Protein AF-A0A6P0Q0T7-F1 (afdb_monomer_lite)

Sequence (95 aa):
MLTELQTKKWTRLFQIYDADGNGVVEQADFETIFQTLAQARKLEANSPKYNQLHAKFMEDWEHLQKDADTDNDGKVNLNDWLAHGYRRINDDSMY

Foldseek 3Di:
DDDPVLLVVLVVVQCVQPQVNPQKRAPVSLVVVLVVVCVVVVPDPPDPVSVVSSVVSVVVLVVCCVQQVPPPPRIHGSVSSVVSSVCVVPDPPPD

pLDDT: mean 89.48, std 8.1, range [44.59, 94.62]

Radius of gyration: 14.75 Å; chains: 1; bounding box: 34×24×35 Å

Structure (mmCIF, N/CA/C/O backbone):
data_AF-A0A6P0Q0T7-F1
#
_entry.id   AF-A0A6P0Q0T7-F1
#
loop_
_atom_site.group_PDB
_atom_site.id
_atom_site.type_symbol
_atom_site.label_atom_id
_atom_site.label_alt_id
_atom_site.label_comp_id
_atom_site.label_asym_id
_atom_site.label_entity_id
_atom_site.label_seq_id
_atom_site.pdbx_PDB_ins_code
_atom_site.Cartn_x
_atom_site.Cartn_y
_atom_site.Cartn_z
_atom_site.occupancy
_atom_site.B_iso_or_equiv
_atom_site.auth_seq_id
_atom_site.auth_comp_id
_atom_site.auth_asym_id
_atom_site.auth_atom_id
_atom_site.pdbx_PDB_model_num
ATOM 1 N N . MET A 1 1 ? 15.636 2.576 -14.504 1.00 76.50 1 MET A N 1
ATOM 2 C CA . MET A 1 1 ? 14.742 1.463 -14.103 1.00 76.50 1 MET A CA 1
ATOM 3 C C . MET A 1 1 ? 15.306 0.770 -12.870 1.00 76.50 1 MET A C 1
ATOM 5 O O . MET A 1 1 ? 16.502 0.888 -12.627 1.00 76.50 1 MET A O 1
ATOM 9 N N . LEU A 1 2 ? 14.467 0.074 -12.098 1.00 86.25 2 LEU A N 1
ATOM 10 C CA . LEU A 1 2 ? 14.897 -0.706 -10.932 1.00 86.25 2 LEU A CA 1
ATOM 11 C C . LEU A 1 2 ? 15.739 -1.926 -11.340 1.00 86.25 2 LEU A C 1
ATOM 13 O O . LEU A 1 2 ? 15.549 -2.498 -12.411 1.00 86.25 2 LEU A O 1
ATOM 17 N N . THR A 1 3 ? 16.644 -2.355 -10.461 1.00 93.00 3 THR A N 1
ATOM 18 C CA . THR A 1 3 ? 17.325 -3.656 -10.585 1.00 93.00 3 THR A CA 1
ATOM 19 C C . THR A 1 3 ? 16.335 -4.812 -10.418 1.00 93.00 3 THR A C 1
ATOM 21 O O . THR A 1 3 ? 15.234 -4.642 -9.886 1.00 93.00 3 THR A O 1
ATOM 24 N N . GLU A 1 4 ? 16.729 -6.025 -10.809 1.00 92.31 4 GLU A N 1
ATOM 25 C CA . GLU A 1 4 ? 15.881 -7.216 -10.671 1.00 92.31 4 GLU A CA 1
ATOM 26 C C . GLU A 1 4 ? 15.481 -7.482 -9.206 1.00 92.31 4 GLU A C 1
ATOM 28 O O . GLU A 1 4 ? 14.317 -7.754 -8.905 1.00 92.31 4 GLU A O 1
ATOM 33 N N . LEU A 1 5 ? 16.426 -7.337 -8.269 1.00 92.62 5 LEU A N 1
ATOM 34 C CA . LEU A 1 5 ? 16.156 -7.514 -6.841 1.00 92.62 5 LEU A CA 1
ATOM 35 C C . LEU A 1 5 ? 15.206 -6.437 -6.301 1.00 92.62 5 LEU A C 1
ATOM 37 O O . LEU A 1 5 ? 14.307 -6.754 -5.522 1.00 92.62 5 LEU A O 1
ATOM 41 N N . GLN A 1 6 ? 15.388 -5.176 -6.702 1.00 92.19 6 GLN A N 1
ATOM 42 C CA . GLN A 1 6 ? 14.478 -4.096 -6.316 1.00 92.19 6 GLN A CA 1
ATOM 43 C C . GLN A 1 6 ? 13.075 -4.346 -6.875 1.00 92.19 6 GLN A C 1
ATOM 45 O O . GLN A 1 6 ? 12.116 -4.294 -6.116 1.00 92.19 6 GLN A O 1
ATOM 50 N N . THR A 1 7 ? 12.959 -4.716 -8.150 1.00 93.06 7 THR A N 1
ATOM 51 C CA . THR A 1 7 ? 11.674 -5.040 -8.789 1.00 93.06 7 THR A CA 1
ATOM 52 C C . THR A 1 7 ? 10.948 -6.157 -8.041 1.00 93.06 7 THR A C 1
ATOM 54 O O . THR A 1 7 ? 9.774 -6.013 -7.708 1.00 93.06 7 THR A O 1
ATOM 57 N N . LYS A 1 8 ? 11.653 -7.240 -7.679 1.00 93.62 8 LYS A N 1
ATOM 58 C CA . LYS A 1 8 ? 11.091 -8.342 -6.877 1.00 93.62 8 LYS A CA 1
ATOM 59 C C . LYS A 1 8 ? 10.592 -7.876 -5.506 1.00 93.62 8 LYS A C 1
ATOM 61 O O . LYS A 1 8 ? 9.498 -8.254 -5.097 1.00 93.62 8 LYS A O 1
ATOM 66 N N . LYS A 1 9 ? 11.364 -7.043 -4.800 1.00 92.75 9 LYS A N 1
ATOM 67 C CA . LYS A 1 9 ? 10.971 -6.498 -3.488 1.00 92.75 9 LYS A CA 1
ATOM 68 C C . LYS A 1 9 ? 9.759 -5.572 -3.586 1.00 92.75 9 LYS A C 1
ATOM 70 O O . LYS A 1 9 ? 8.834 -5.720 -2.798 1.00 92.75 9 LYS A O 1
ATOM 75 N N . TRP A 1 10 ? 9.749 -4.664 -4.560 1.00 93.50 10 TRP A N 1
ATOM 76 C CA . TRP A 1 10 ? 8.640 -3.736 -4.780 1.00 93.50 10 TRP A CA 1
ATOM 77 C C . TRP A 1 10 ? 7.370 -4.465 -5.213 1.00 93.50 10 TRP A C 1
ATOM 79 O O . TRP A 1 10 ? 6.313 -4.179 -4.670 1.00 93.50 10 TRP A O 1
ATOM 89 N N . THR A 1 11 ? 7.476 -5.470 -6.083 1.00 93.62 11 THR A N 1
ATOM 90 C CA . THR A 1 11 ? 6.337 -6.329 -6.452 1.00 93.62 11 THR A CA 1
ATOM 91 C C . THR A 1 11 ? 5.796 -7.081 -5.238 1.00 93.62 11 THR A C 1
ATOM 93 O O . THR A 1 11 ? 4.589 -7.197 -5.059 1.00 93.62 11 THR A O 1
ATOM 96 N N . ARG A 1 12 ? 6.674 -7.576 -4.355 1.00 94.25 12 ARG A N 1
ATOM 97 C CA . ARG A 1 12 ? 6.226 -8.225 -3.120 1.00 94.25 12 ARG A CA 1
ATOM 98 C C . ARG A 1 12 ? 5.529 -7.247 -2.178 1.00 94.25 12 ARG A C 1
ATOM 100 O O . ARG A 1 12 ? 4.578 -7.642 -1.520 1.00 94.25 12 ARG A O 1
ATOM 107 N N . LEU A 1 13 ? 6.006 -6.006 -2.104 1.00 92.88 13 LEU A N 1
ATOM 108 C CA . LEU A 1 13 ? 5.370 -4.961 -1.309 1.00 92.88 13 LEU A CA 1
ATOM 109 C C . LEU A 1 13 ? 3.995 -4.597 -1.880 1.00 92.88 13 LEU A C 1
ATOM 111 O O . LEU A 1 13 ? 3.041 -4.538 -1.120 1.00 92.88 13 LEU A O 1
ATOM 115 N N . PHE A 1 14 ? 3.881 -4.464 -3.202 1.00 93.81 14 PHE A N 1
ATOM 116 C CA . PHE A 1 14 ? 2.610 -4.253 -3.899 1.00 93.81 14 PHE A CA 1
ATOM 117 C C . PHE A 1 14 ? 1.568 -5.304 -3.502 1.00 93.81 14 PHE A C 1
ATOM 119 O O . PHE A 1 14 ? 0.498 -4.956 -3.034 1.00 93.81 14 PHE A O 1
ATOM 126 N N . GLN A 1 15 ? 1.934 -6.587 -3.556 1.00 93.06 15 GLN A N 1
ATOM 127 C CA . GLN A 1 15 ? 1.064 -7.704 -3.158 1.00 93.06 15 GLN A CA 1
ATOM 128 C C . GLN A 1 15 ? 0.646 -7.703 -1.678 1.00 93.06 15 GLN A C 1
ATOM 130 O O . GLN A 1 15 ? -0.219 -8.479 -1.294 1.00 93.06 15 GLN A O 1
ATOM 135 N N . ILE A 1 16 ? 1.331 -6.947 -0.817 1.00 91.56 16 ILE A N 1
ATOM 136 C CA . ILE A 1 16 ? 0.939 -6.789 0.591 1.00 91.56 16 ILE A CA 1
ATOM 137 C C . ILE A 1 16 ? -0.091 -5.663 0.731 1.00 91.56 16 ILE A C 1
ATOM 139 O O . ILE A 1 16 ? -0.927 -5.727 1.628 1.00 91.56 16 ILE A O 1
ATOM 143 N N . TYR A 1 17 ? -0.003 -4.641 -0.123 1.00 90.94 17 TYR A N 1
ATOM 144 C CA . TYR A 1 17 ? -0.947 -3.529 -0.158 1.00 90.94 17 TYR A CA 1
ATOM 145 C C . TYR A 1 17 ? -2.227 -3.863 -0.928 1.00 90.94 17 TYR A C 1
ATOM 147 O O . TYR A 1 17 ? -3.273 -3.401 -0.508 1.00 90.94 17 TYR A O 1
ATOM 155 N N . ASP A 1 18 ? -2.144 -4.658 -1.995 1.00 93.62 18 ASP A N 1
ATOM 156 C CA . ASP A 1 18 ? -3.279 -5.216 -2.745 1.00 93.62 18 ASP A CA 1
ATOM 157 C C . ASP A 1 18 ? -3.950 -6.307 -1.892 1.00 93.62 18 ASP A C 1
ATOM 159 O O . ASP A 1 18 ? -3.526 -7.468 -1.874 1.00 93.62 18 ASP A O 1
ATOM 163 N N . ALA A 1 19 ? -4.912 -5.896 -1.066 1.00 91.50 19 ALA A N 1
ATOM 164 C CA . ALA A 1 19 ? -5.502 -6.726 -0.025 1.00 91.50 19 ALA A CA 1
ATOM 165 C C . ALA A 1 19 ? -6.566 -7.672 -0.590 1.00 91.50 19 ALA A C 1
ATOM 167 O O . ALA A 1 19 ? -6.734 -8.779 -0.065 1.00 91.50 19 ALA A O 1
ATOM 168 N N . ASP A 1 20 ? -7.278 -7.250 -1.638 1.00 91.56 20 ASP A N 1
ATOM 169 C CA . ASP A 1 20 ? -8.255 -8.083 -2.340 1.00 91.56 20 ASP A CA 1
ATOM 170 C C . ASP A 1 20 ? -7.632 -8.944 -3.463 1.00 91.56 20 ASP A C 1
ATOM 172 O O . ASP A 1 20 ? -8.230 -9.943 -3.878 1.00 91.56 20 ASP A O 1
ATOM 176 N N . GLY A 1 21 ? -6.401 -8.635 -3.884 1.00 91.69 21 GLY A N 1
ATOM 177 C CA . GLY A 1 21 ? -5.649 -9.379 -4.890 1.00 91.69 21 GLY A CA 1
ATOM 178 C C . GLY A 1 21 ? -6.105 -9.097 -6.322 1.00 91.69 21 GLY A C 1
ATOM 179 O O . GLY A 1 21 ? -5.912 -9.953 -7.196 1.00 91.69 21 GLY A O 1
ATOM 180 N N . ASN A 1 22 ? -6.755 -7.959 -6.573 1.00 92.62 22 ASN A N 1
ATOM 181 C CA . ASN A 1 22 ? -7.306 -7.606 -7.881 1.00 92.62 22 ASN A CA 1
ATOM 182 C C . ASN A 1 22 ? -6.245 -7.069 -8.866 1.00 92.62 22 ASN A C 1
ATOM 184 O O . ASN A 1 22 ? -6.546 -6.867 -10.048 1.00 92.62 22 ASN A O 1
ATOM 188 N N . GLY A 1 23 ? -4.995 -6.900 -8.418 1.00 93.06 23 GLY A N 1
ATOM 189 C CA . GLY A 1 23 ? -3.879 -6.439 -9.238 1.00 93.06 23 GLY A CA 1
ATOM 190 C C . GLY A 1 23 ? -3.751 -4.918 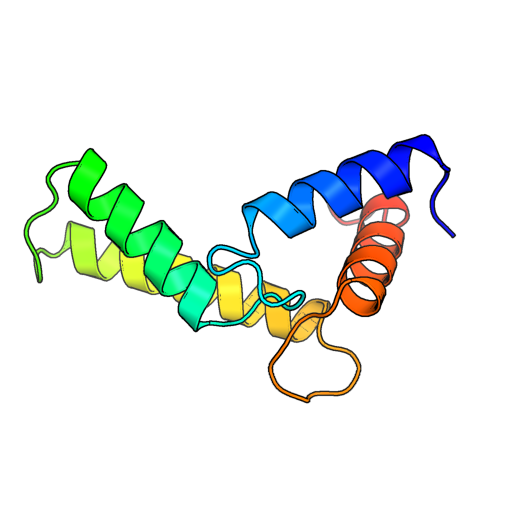-9.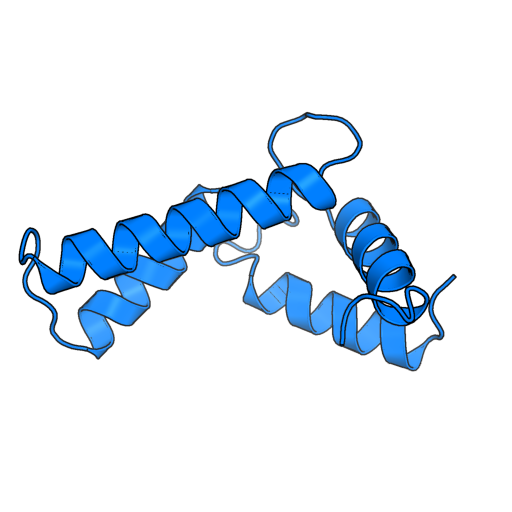339 1.00 93.06 23 GLY A C 1
ATOM 191 O O . GLY A 1 23 ? -2.926 -4.438 -10.126 1.00 93.06 23 GLY A O 1
ATOM 192 N N . VAL A 1 24 ? -4.515 -4.169 -8.547 1.00 94.56 24 VAL A N 1
ATOM 193 C CA . VAL A 1 24 ? -4.356 -2.734 -8.300 1.00 94.56 24 VAL A CA 1
ATOM 194 C C . VAL A 1 24 ? -4.404 -2.472 -6.797 1.00 94.56 24 VAL A C 1
ATOM 196 O O . VAL A 1 24 ? -4.994 -3.232 -6.050 1.00 94.56 24 VAL A O 1
ATOM 199 N N . VAL A 1 25 ? -3.770 -1.396 -6.342 1.00 94.62 25 VAL A N 1
ATOM 200 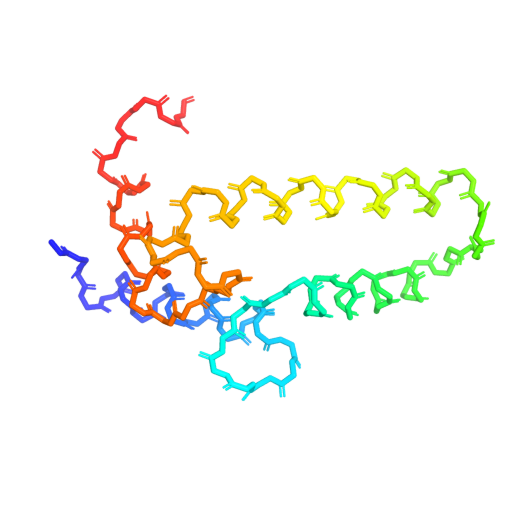C CA . VAL A 1 25 ? -3.971 -0.891 -4.982 1.00 94.62 25 VAL A CA 1
ATOM 201 C C . VAL A 1 25 ? -4.957 0.261 -5.064 1.00 94.62 25 VAL A C 1
ATOM 203 O O . VAL A 1 25 ? -4.747 1.205 -5.831 1.00 94.62 25 VAL A O 1
ATOM 206 N N . GLU A 1 26 ? -6.020 0.190 -4.277 1.00 94.25 26 GLU A N 1
ATOM 207 C CA . GLU A 1 26 ? -7.057 1.210 -4.197 1.00 94.25 26 GLU A CA 1
ATOM 208 C C . GLU A 1 26 ? -7.427 1.551 -2.748 1.00 94.25 26 GLU A C 1
ATOM 210 O O . GLU A 1 26 ? -6.986 0.927 -1.779 1.00 94.25 26 GLU A O 1
ATOM 215 N N . GLN A 1 27 ? -8.271 2.570 -2.577 1.00 93.62 27 GLN A N 1
ATOM 216 C CA . GLN A 1 27 ? -8.705 3.013 -1.251 1.00 93.62 27 GLN A CA 1
ATOM 217 C C . GLN A 1 27 ? -9.352 1.876 -0.436 1.00 93.62 27 GLN A C 1
ATOM 219 O O . GLN A 1 27 ? -9.197 1.815 0.786 1.00 93.62 27 GLN A O 1
ATOM 224 N N . ALA A 1 28 ? -10.066 0.965 -1.105 1.00 92.81 28 ALA A N 1
ATOM 225 C CA . ALA A 1 28 ? -10.728 -0.168 -0.464 1.00 92.81 28 ALA A CA 1
ATOM 226 C C . ALA A 1 28 ? -9.733 -1.155 0.174 1.00 92.81 28 ALA A C 1
ATOM 228 O O . ALA A 1 28 ? -10.038 -1.742 1.218 1.00 92.81 28 ALA A O 1
ATOM 229 N N . ASP A 1 29 ? -8.528 -1.293 -0.384 1.00 93.88 29 ASP A N 1
ATOM 230 C CA . ASP A 1 29 ? -7.478 -2.115 0.214 1.00 93.88 29 ASP A CA 1
ATOM 231 C C . ASP A 1 29 ? -6.973 -1.511 1.519 1.00 93.88 29 ASP A C 1
ATOM 233 O O . ASP A 1 29 ? -6.860 -2.199 2.536 1.00 93.88 29 ASP A O 1
ATOM 237 N N . PHE A 1 30 ? -6.735 -0.198 1.525 1.00 93.19 30 PHE A N 1
ATOM 238 C CA . PHE A 1 30 ? -6.325 0.529 2.725 1.00 93.19 30 PHE A CA 1
ATOM 239 C C . PHE A 1 30 ? -7.386 0.450 3.820 1.00 93.19 30 PHE A C 1
ATOM 241 O O . PHE A 1 30 ? -7.045 0.250 4.989 1.00 93.19 30 PHE A O 1
ATOM 248 N N . GLU A 1 31 ? -8.663 0.537 3.448 1.00 93.38 31 GLU A N 1
ATOM 249 C CA . GLU A 1 31 ? -9.771 0.313 4.373 1.00 93.38 31 GLU A CA 1
ATOM 250 C C . GLU A 1 31 ? -9.728 -1.116 4.934 1.00 93.38 31 GLU A C 1
ATOM 252 O O . GLU A 1 31 ? -9.779 -1.304 6.148 1.00 93.38 31 GLU A O 1
ATOM 257 N N . THR A 1 32 ? -9.535 -2.129 4.089 1.00 93.25 32 THR A N 1
ATOM 258 C CA . THR A 1 32 ? -9.452 -3.540 4.507 1.00 93.25 32 THR A CA 1
ATOM 259 C C . THR A 1 32 ? -8.286 -3.795 5.470 1.00 93.25 32 THR A C 1
ATOM 261 O O . THR A 1 32 ? -8.449 -4.454 6.508 1.00 93.25 32 THR A O 1
ATOM 264 N N . ILE A 1 33 ? -7.110 -3.234 5.179 1.00 91.75 33 ILE A N 1
ATOM 265 C CA . ILE A 1 33 ? -5.924 -3.308 6.042 1.00 91.75 33 ILE A CA 1
ATOM 266 C C . ILE A 1 33 ? -6.199 -2.613 7.378 1.00 91.75 33 ILE A C 1
ATOM 268 O O . ILE A 1 33 ? -5.898 -3.168 8.442 1.00 91.75 33 ILE A O 1
ATOM 272 N N . PHE A 1 34 ? -6.802 -1.423 7.347 1.00 93.06 34 PHE A N 1
ATOM 273 C CA . PHE A 1 34 ? -7.165 -0.687 8.549 1.00 93.06 34 PHE A CA 1
ATOM 274 C C . PHE A 1 34 ? -8.174 -1.459 9.409 1.00 93.06 34 PHE A C 1
ATOM 276 O O . PHE A 1 34 ? -7.953 -1.594 10.613 1.00 93.06 34 PHE A O 1
ATOM 283 N N . GLN A 1 35 ? -9.232 -2.022 8.818 1.00 91.56 35 GLN A N 1
ATOM 284 C CA . GLN A 1 35 ? -10.227 -2.826 9.535 1.00 91.56 35 GLN A CA 1
ATOM 285 C C . GLN A 1 35 ? -9.578 -4.039 10.210 1.00 91.56 35 GLN A C 1
ATOM 287 O O . GLN A 1 35 ? -9.798 -4.296 11.398 1.00 91.56 35 GLN A O 1
ATOM 292 N N . THR A 1 36 ? -8.693 -4.732 9.490 1.00 91.12 36 THR A N 1
ATOM 293 C CA . THR A 1 36 ? -7.925 -5.864 10.026 1.00 91.12 36 THR A CA 1
ATOM 294 C C . THR A 1 36 ? -7.047 -5.432 11.205 1.00 91.12 36 THR A C 1
ATOM 296 O O . THR A 1 36 ? -7.016 -6.090 12.250 1.00 91.12 36 THR A O 1
ATOM 299 N N . LEU A 1 37 ? -6.366 -4.288 11.087 1.00 90.94 37 LEU A N 1
ATOM 300 C CA . LEU A 1 37 ? -5.534 -3.725 12.149 1.00 90.94 37 LEU A CA 1
ATOM 301 C C . LEU A 1 37 ? -6.362 -3.291 13.366 1.00 90.94 37 LEU A C 1
ATOM 303 O O . LEU A 1 37 ? -5.965 -3.547 14.507 1.00 90.94 37 LEU A O 1
ATOM 307 N N . ALA A 1 38 ? -7.501 -2.637 13.142 1.00 92.62 38 ALA A N 1
ATOM 308 C CA . ALA A 1 38 ? -8.407 -2.187 14.188 1.00 92.62 38 ALA A CA 1
ATOM 309 C C . ALA A 1 38 ? -8.963 -3.378 14.977 1.00 92.62 38 ALA A C 1
ATOM 311 O O . ALA A 1 38 ? -8.931 -3.361 16.212 1.00 92.62 38 ALA A O 1
ATOM 312 N N . GLN A 1 39 ? -9.364 -4.445 14.280 1.00 91.25 39 GLN A N 1
ATOM 313 C CA . GLN A 1 39 ? -9.817 -5.691 14.893 1.00 91.25 39 GLN A CA 1
ATOM 314 C C . GLN A 1 39 ? -8.698 -6.367 15.696 1.00 91.25 39 GLN A C 1
ATOM 316 O O . GLN A 1 39 ? -8.906 -6.733 16.855 1.00 91.25 39 GLN A O 1
ATOM 321 N N . ALA A 1 40 ? -7.490 -6.475 15.132 1.00 91.31 40 ALA A N 1
ATOM 322 C CA . ALA A 1 40 ? -6.335 -7.058 15.817 1.00 91.31 40 ALA A CA 1
ATOM 323 C C . ALA A 1 40 ? -5.958 -6.284 17.094 1.00 91.31 40 ALA A C 1
ATOM 325 O O . ALA A 1 40 ? -5.583 -6.877 18.107 1.00 91.31 40 ALA A O 1
ATOM 326 N N . ARG A 1 41 ? -6.102 -4.954 17.067 1.00 89.50 41 ARG A N 1
ATOM 327 C CA . ARG A 1 41 ? -5.863 -4.068 18.216 1.00 89.50 41 ARG A CA 1
ATOM 328 C C . ARG A 1 41 ? -7.053 -3.952 19.169 1.00 89.50 41 ARG A C 1
ATOM 330 O O . ARG A 1 41 ? -6.918 -3.279 20.189 1.00 89.50 41 ARG A O 1
ATOM 337 N N . LYS A 1 42 ? -8.185 -4.599 18.866 1.00 91.75 42 LYS A N 1
ATOM 338 C CA . LYS A 1 42 ? -9.443 -4.501 19.625 1.00 91.75 42 LYS A CA 1
ATOM 339 C C . LYS A 1 42 ? -9.876 -3.045 19.837 1.00 91.75 42 LYS A C 1
ATOM 341 O O . LYS A 1 42 ? -10.305 -2.672 20.927 1.00 91.75 42 LYS A O 1
ATOM 346 N N . LEU A 1 43 ? -9.698 -2.207 18.814 1.00 89.56 43 LEU A N 1
ATOM 347 C CA . LEU A 1 43 ? -10.157 -0.823 18.852 1.00 89.56 43 LEU A CA 1
ATOM 348 C C . LEU A 1 43 ? -11.681 -0.798 18.768 1.00 89.56 43 LEU A C 1
ATOM 350 O O . LEU A 1 43 ? -12.271 -1.441 17.904 1.00 89.56 43 LEU A O 1
ATOM 354 N N . GLU A 1 44 ? -12.316 -0.031 19.649 1.00 88.88 44 GLU A N 1
ATOM 355 C CA . GLU A 1 44 ? -13.750 0.209 19.544 1.00 88.88 44 GLU A CA 1
ATOM 356 C C . GLU A 1 44 ? -14.043 1.111 18.345 1.00 88.88 44 GLU A C 1
ATOM 358 O O . GLU A 1 44 ? -13.410 2.164 18.170 1.00 88.88 44 GLU A O 1
ATOM 363 N N . ALA A 1 45 ? -15.022 0.697 17.541 1.00 83.62 45 ALA A N 1
ATOM 364 C CA . ALA A 1 45 ? -15.536 1.491 16.437 1.00 83.62 45 ALA A CA 1
ATOM 365 C C . ALA A 1 45 ? -15.996 2.864 16.946 1.00 83.62 45 ALA A C 1
ATOM 367 O O . ALA A 1 45 ? -16.600 2.971 18.013 1.00 83.62 45 ALA A O 1
ATOM 368 N N . ASN A 1 46 ? -15.703 3.917 16.181 1.00 82.56 46 ASN A N 1
ATOM 369 C CA . ASN A 1 46 ? -16.000 5.315 16.524 1.00 82.56 46 ASN A CA 1
ATOM 370 C C . ASN A 1 46 ? -15.298 5.857 17.780 1.00 82.56 46 ASN A C 1
ATOM 372 O O . ASN A 1 46 ? -15.563 6.990 18.188 1.00 82.56 46 ASN A O 1
ATOM 376 N N . SER A 1 47 ? -14.383 5.103 18.397 1.00 90.75 47 SER A N 1
ATOM 377 C CA . SER A 1 47 ? -13.526 5.675 19.432 1.00 90.75 47 SER A CA 1
ATOM 378 C C . SER A 1 47 ? -12.619 6.758 18.827 1.00 90.75 47 SER A C 1
ATOM 380 O O . SER A 1 47 ? -12.226 6.660 17.659 1.00 90.75 47 SER A O 1
ATOM 382 N N . PRO A 1 48 ? -12.195 7.771 19.605 1.00 91.94 48 PRO A N 1
ATOM 383 C CA . PRO A 1 48 ? -11.278 8.794 19.105 1.00 91.94 48 PRO A CA 1
ATOM 384 C C . PRO A 1 48 ? -9.996 8.205 18.498 1.00 91.94 48 PRO A C 1
ATOM 386 O O . PRO A 1 48 ? -9.518 8.690 17.479 1.00 91.94 48 PRO A O 1
ATOM 389 N N . LYS A 1 49 ? -9.474 7.115 19.079 1.00 89.50 49 LYS A N 1
ATOM 390 C CA . LYS A 1 49 ? -8.284 6.411 18.576 1.00 89.50 49 LYS A CA 1
ATOM 391 C C . LYS A 1 49 ? -8.534 5.700 17.248 1.00 89.50 49 LYS A C 1
ATOM 393 O O . LYS A 1 49 ? -7.648 5.701 16.402 1.00 89.50 49 LYS A O 1
ATOM 398 N N . TYR A 1 50 ? -9.711 5.098 17.075 1.00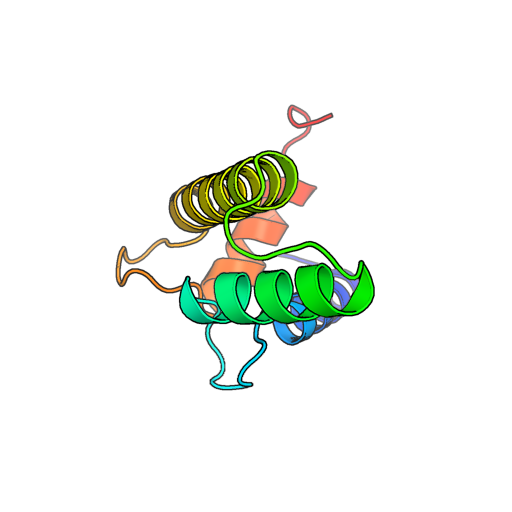 92.75 50 TYR A N 1
ATOM 399 C CA . TYR A 1 50 ? -10.115 4.487 15.810 1.00 92.75 50 TYR A CA 1
ATOM 400 C C . TYR A 1 50 ? -10.188 5.548 14.711 1.00 92.75 50 TYR A C 1
ATOM 402 O O . TYR A 1 50 ? -9.522 5.402 13.694 1.00 92.75 50 TYR A O 1
ATOM 410 N N . ASN A 1 51 ? -10.900 6.654 14.956 1.00 92.19 51 ASN A N 1
ATOM 411 C CA . ASN A 1 51 ? -11.073 7.723 13.967 1.00 92.19 51 ASN A CA 1
ATOM 412 C C . ASN A 1 51 ? -9.742 8.402 13.614 1.00 92.19 51 ASN A C 1
ATOM 414 O O . ASN A 1 51 ? -9.489 8.690 12.451 1.00 92.19 51 ASN A O 1
ATOM 418 N N . GLN A 1 52 ? -8.868 8.631 14.601 1.00 92.75 52 GLN A N 1
ATOM 419 C CA . GLN A 1 52 ? -7.535 9.195 14.360 1.00 92.75 52 GLN A CA 1
ATOM 420 C C . GLN A 1 52 ? -6.654 8.264 13.523 1.00 92.75 52 GLN A C 1
ATOM 422 O O . GLN A 1 52 ? -5.952 8.724 12.626 1.00 92.75 52 GLN A O 1
ATOM 427 N N . LEU A 1 53 ? -6.673 6.961 13.817 1.00 91.12 53 LEU A N 1
ATOM 428 C CA . LEU A 1 53 ? -5.896 5.988 13.059 1.00 91.12 53 LEU A CA 1
ATOM 429 C C . LEU A 1 53 ? -6.447 5.824 11.639 1.00 91.12 53 LEU A C 1
ATOM 431 O O . LEU A 1 53 ? -5.659 5.755 10.704 1.00 91.12 53 LEU A O 1
ATOM 435 N N . HIS A 1 54 ? -7.774 5.810 11.488 1.00 93.56 54 HIS A N 1
ATOM 436 C CA . HIS A 1 54 ? -8.450 5.761 10.192 1.00 93.56 54 HIS A CA 1
ATOM 437 C C . HIS A 1 54 ? -8.077 6.963 9.329 1.00 93.56 54 HIS A C 1
ATOM 439 O O . HIS A 1 54 ? -7.566 6.785 8.229 1.00 93.56 54 HIS A O 1
ATOM 445 N N . ALA A 1 55 ? -8.222 8.175 9.871 1.00 93.88 55 ALA A N 1
ATOM 446 C CA . ALA A 1 55 ? -7.869 9.406 9.173 1.00 93.88 55 ALA A CA 1
ATOM 447 C C . ALA A 1 55 ? -6.406 9.404 8.710 1.00 93.88 55 ALA A C 1
ATOM 449 O O . ALA A 1 55 ? -6.128 9.771 7.575 1.00 93.88 55 ALA A O 1
ATOM 450 N N . LYS A 1 56 ? -5.482 8.919 9.550 1.00 92.44 56 LYS A N 1
ATOM 451 C CA . LYS A 1 56 ? -4.068 8.792 9.180 1.00 92.44 56 LYS A CA 1
ATOM 452 C C . LYS A 1 56 ? -3.849 7.797 8.035 1.00 92.44 56 LYS A C 1
ATOM 454 O O . LYS A 1 56 ? -3.080 8.081 7.130 1.00 92.44 56 LYS A O 1
ATOM 459 N N . PHE A 1 57 ? -4.524 6.648 8.067 1.00 91.69 57 PHE A N 1
ATOM 460 C CA . PHE A 1 57 ? -4.448 5.657 6.989 1.00 91.69 57 PHE A CA 1
ATOM 461 C C . PHE A 1 57 ? -4.988 6.205 5.663 1.00 91.69 57 PHE A C 1
ATOM 463 O O . PHE A 1 57 ? -4.407 5.935 4.616 1.00 91.69 57 PHE A O 1
ATOM 470 N N . MET A 1 58 ? -6.074 6.980 5.708 1.00 93.62 58 MET A N 1
ATOM 471 C CA . MET A 1 58 ? -6.643 7.613 4.517 1.00 93.62 58 MET A CA 1
ATOM 472 C C . MET A 1 58 ? -5.754 8.744 3.986 1.00 93.62 58 MET A C 1
ATOM 474 O O . MET A 1 58 ? -5.565 8.843 2.781 1.00 93.62 58 MET A O 1
ATOM 478 N N . GLU A 1 59 ? -5.142 9.542 4.863 1.00 94.19 59 GLU A N 1
ATOM 479 C CA . GLU A 1 59 ? -4.150 10.554 4.474 1.00 94.19 59 GLU A CA 1
ATOM 480 C C . GLU A 1 59 ? -2.912 9.910 3.821 1.00 94.19 59 GLU A C 1
ATOM 482 O O . GLU A 1 59 ? -2.422 10.382 2.795 1.00 94.19 59 GLU A O 1
ATOM 487 N N . ASP A 1 60 ? -2.421 8.798 4.380 1.00 91.06 60 ASP A N 1
ATOM 488 C CA . ASP A 1 60 ? -1.311 8.036 3.800 1.00 91.06 60 ASP A CA 1
ATOM 489 C C . ASP A 1 60 ? -1.682 7.480 2.407 1.00 91.06 60 ASP A C 1
ATOM 491 O O . ASP A 1 60 ? -0.848 7.508 1.496 1.00 91.06 60 ASP A O 1
ATOM 495 N N . TRP A 1 61 ? -2.930 7.027 2.215 1.00 93.50 61 TRP A N 1
ATOM 496 C CA . TRP A 1 61 ? -3.454 6.618 0.906 1.00 93.50 61 T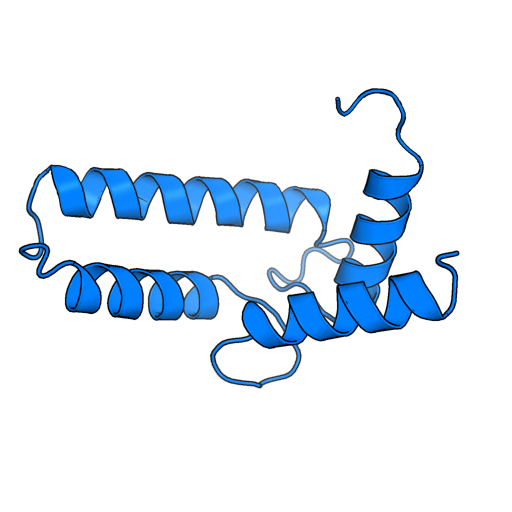RP A CA 1
ATOM 497 C C . TRP A 1 61 ? -3.503 7.783 -0.086 1.00 93.50 61 TRP A C 1
ATOM 499 O O . TRP A 1 61 ? -2.977 7.654 -1.187 1.00 93.50 61 TRP A O 1
ATOM 509 N N . GLU A 1 62 ? -4.079 8.925 0.291 1.00 92.31 62 GLU A N 1
ATOM 510 C CA . GLU A 1 62 ? -4.177 10.101 -0.585 1.00 92.31 62 GLU A CA 1
ATOM 511 C C . GLU A 1 62 ? -2.794 10.577 -1.052 1.00 92.31 62 GLU A C 1
ATOM 513 O O . GLU A 1 62 ? -2.598 10.901 -2.226 1.00 92.31 62 GLU A O 1
ATOM 518 N N . HIS A 1 63 ? -1.806 10.584 -0.152 1.00 91.06 63 HIS A N 1
ATOM 519 C CA . HIS A 1 63 ? -0.429 10.919 -0.503 1.00 91.06 63 HIS A CA 1
ATOM 520 C C . HIS A 1 63 ? 0.206 9.897 -1.446 1.00 91.06 63 HIS A C 1
ATOM 522 O O . HIS A 1 63 ? 0.882 10.290 -2.398 1.00 91.06 63 HIS A O 1
ATOM 528 N N . LEU A 1 64 ? 0.003 8.602 -1.189 1.00 90.44 64 LEU A N 1
ATOM 529 C CA . LEU A 1 64 ? 0.505 7.540 -2.053 1.00 90.44 64 LEU A CA 1
ATOM 530 C C . LEU A 1 64 ? -0.119 7.625 -3.445 1.00 90.44 64 LEU A C 1
ATOM 532 O O . LEU A 1 64 ? 0.619 7.608 -4.422 1.00 90.44 64 LEU A O 1
ATOM 536 N N . GLN A 1 65 ? -1.445 7.735 -3.529 1.00 92.00 65 GLN A N 1
ATOM 537 C CA . GLN A 1 65 ? -2.179 7.853 -4.783 1.00 92.00 65 GLN A CA 1
ATOM 538 C C . GLN A 1 65 ? -1.666 9.057 -5.566 1.00 92.00 65 GLN A C 1
ATOM 540 O O . GLN A 1 65 ? -1.183 8.896 -6.674 1.00 92.00 65 GLN A O 1
ATOM 545 N N . LYS A 1 66 ? -1.640 10.249 -4.964 1.00 89.31 66 LYS A N 1
ATOM 546 C CA . LYS A 1 66 ? -1.170 11.465 -5.640 1.00 89.31 66 LYS A CA 1
ATOM 547 C C . LYS A 1 66 ? 0.257 11.358 -6.178 1.00 89.31 66 LYS A C 1
ATOM 549 O O . LYS A 1 66 ? 0.590 12.014 -7.163 1.00 89.31 66 LYS A O 1
ATOM 554 N N . ASP A 1 67 ? 1.117 10.609 -5.497 1.00 88.62 67 ASP A N 1
ATOM 555 C CA . ASP A 1 67 ? 2.490 10.433 -5.946 1.00 88.62 67 ASP A CA 1
ATOM 556 C C . ASP A 1 67 ? 2.621 9.305 -6.976 1.00 88.62 67 ASP A C 1
ATOM 558 O O . ASP A 1 67 ? 3.409 9.437 -7.905 1.00 88.62 67 ASP A O 1
ATOM 562 N N . ALA A 1 68 ? 1.901 8.193 -6.826 1.00 89.69 68 ALA A N 1
ATOM 563 C CA . ALA A 1 68 ? 2.078 6.986 -7.632 1.00 89.69 68 ALA A CA 1
ATOM 564 C C . ALA A 1 68 ? 1.129 6.881 -8.835 1.00 89.69 68 ALA A C 1
ATOM 566 O O . ALA A 1 68 ? 1.578 6.403 -9.870 1.00 89.69 68 ALA A O 1
ATOM 567 N N . ASP A 1 69 ? -0.123 7.324 -8.713 1.00 89.75 69 ASP A N 1
ATOM 568 C CA . ASP A 1 69 ? -1.162 7.289 -9.751 1.00 89.75 69 ASP A CA 1
ATOM 569 C C . ASP A 1 69 ? -0.811 8.271 -10.883 1.00 89.75 69 ASP A C 1
ATOM 571 O O . ASP A 1 69 ? -0.971 9.490 -10.761 1.00 89.75 69 ASP A O 1
ATOM 575 N N . THR A 1 70 ? -0.244 7.750 -11.976 1.00 83.81 70 THR A N 1
ATOM 576 C CA . THR A 1 70 ? 0.224 8.591 -13.085 1.00 83.81 70 THR A CA 1
ATOM 577 C C . THR A 1 70 ? -0.842 8.852 -14.144 1.00 83.81 70 THR A C 1
ATOM 579 O O . THR A 1 70 ? -0.750 9.863 -14.850 1.00 83.81 70 THR A O 1
ATOM 582 N N . ASP A 1 71 ? -1.854 7.991 -14.256 1.00 86.50 71 ASP A N 1
ATOM 583 C CA . ASP A 1 71 ? -2.944 8.120 -15.224 1.00 86.50 71 ASP A CA 1
ATOM 584 C C . ASP A 1 71 ? -4.225 8.735 -14.626 1.00 86.50 71 ASP A C 1
ATOM 586 O O . ASP A 1 71 ? -5.121 9.122 -15.380 1.00 86.50 71 ASP A O 1
ATOM 590 N N . ASN A 1 72 ? -4.235 8.990 -13.314 1.00 85.00 72 ASN A N 1
ATOM 591 C CA . ASN A 1 72 ? -5.331 9.569 -12.535 1.00 85.00 72 ASN A CA 1
ATOM 592 C C . ASN A 1 72 ? -6.626 8.754 -12.650 1.00 85.00 72 ASN A C 1
ATOM 594 O O . ASN A 1 72 ? -7.723 9.327 -12.649 1.00 85.00 72 ASN A O 1
ATOM 598 N N . ASP A 1 73 ? -6.516 7.429 -12.774 1.00 89.12 73 ASP A N 1
ATOM 599 C CA . ASP A 1 73 ? -7.672 6.529 -12.778 1.00 89.12 73 ASP A CA 1
ATOM 600 C C . ASP A 1 73 ? -8.202 6.239 -11.358 1.00 89.12 73 ASP A C 1
ATOM 602 O O . ASP A 1 73 ? -9.259 5.621 -11.183 1.00 89.12 73 ASP A O 1
ATOM 606 N N . GLY A 1 74 ? -7.503 6.754 -10.343 1.00 87.31 74 GLY A N 1
ATOM 607 C CA . GLY A 1 74 ? -7.832 6.604 -8.938 1.00 87.31 74 GLY A CA 1
ATOM 608 C C . GLY A 1 74 ? -7.279 5.321 -8.317 1.00 87.31 74 GLY A C 1
ATOM 609 O O . GLY A 1 74 ? -7.574 5.049 -7.149 1.00 87.31 74 GLY A O 1
ATOM 610 N N . LYS A 1 75 ? -6.490 4.544 -9.057 1.00 92.44 75 LYS A N 1
ATOM 611 C CA . LYS A 1 75 ? -5.909 3.263 -8.662 1.00 92.44 75 LYS A CA 1
ATOM 612 C C . LYS A 1 75 ? -4.401 3.305 -8.910 1.00 92.44 75 LYS A C 1
ATOM 614 O O . LYS A 1 75 ? -3.876 4.112 -9.662 1.00 92.44 75 LYS A O 1
ATOM 619 N N . VAL A 1 76 ? -3.668 2.422 -8.241 1.00 93.94 76 VAL A N 1
ATOM 620 C CA . VAL A 1 76 ? -2.226 2.270 -8.465 1.00 93.94 76 VAL A CA 1
ATOM 621 C C . VAL A 1 76 ? -1.981 0.858 -8.960 1.00 93.94 76 VAL A C 1
ATOM 623 O O . VAL A 1 76 ? -2.056 -0.096 -8.189 1.00 93.94 76 VAL A O 1
ATOM 626 N N . ASN A 1 77 ? -1.697 0.699 -10.251 1.00 94.44 77 ASN A N 1
ATOM 627 C CA . ASN A 1 77 ? -1.332 -0.604 -10.804 1.00 94.44 77 ASN A CA 1
ATOM 628 C C . ASN A 1 77 ? 0.162 -0.915 -10.563 1.00 94.44 77 ASN A C 1
ATOM 630 O O . ASN A 1 77 ? 0.941 -0.091 -10.074 1.00 94.44 77 ASN A O 1
ATOM 634 N N . LEU A 1 78 ? 0.598 -2.128 -10.919 1.00 92.88 78 LEU A N 1
ATOM 635 C CA . LEU A 1 78 ? 1.985 -2.550 -10.697 1.00 92.88 78 LEU A CA 1
ATOM 636 C C . LEU A 1 78 ? 3.018 -1.674 -11.435 1.00 92.88 78 LEU A C 1
ATOM 638 O O . LEU A 1 78 ? 4.127 -1.487 -10.933 1.00 92.88 78 LEU A O 1
ATOM 642 N N . ASN A 1 79 ? 2.692 -1.136 -12.612 1.00 92.62 79 ASN A N 1
ATOM 643 C CA . ASN A 1 79 ? 3.622 -0.288 -13.360 1.00 92.62 79 ASN A CA 1
ATOM 644 C C . ASN A 1 79 ? 3.809 1.064 -12.668 1.00 92.62 79 ASN A C 1
ATOM 646 O O . ASN A 1 79 ? 4.952 1.488 -12.479 1.00 92.62 79 ASN A O 1
ATOM 650 N N . ASP A 1 80 ? 2.711 1.685 -12.236 1.00 92.88 80 ASP A N 1
ATOM 651 C CA . ASP A 1 80 ? 2.721 2.917 -11.440 1.00 92.88 80 ASP A CA 1
ATOM 652 C C . ASP A 1 80 ? 3.528 2.737 -10.156 1.00 92.88 80 ASP A C 1
ATOM 654 O O . ASP A 1 80 ? 4.429 3.521 -9.844 1.00 92.88 80 ASP A O 1
ATOM 658 N N . TRP A 1 81 ? 3.302 1.619 -9.467 1.00 93.44 81 TRP A N 1
ATOM 659 C CA . TRP A 1 81 ? 4.022 1.251 -8.255 1.00 93.44 81 TRP A CA 1
ATOM 660 C C . TRP A 1 81 ? 5.538 1.118 -8.467 1.00 93.44 81 TRP A C 1
ATOM 662 O O . TRP A 1 81 ? 6.340 1.638 -7.684 1.00 93.44 81 TRP A O 1
ATOM 672 N N . LEU A 1 82 ? 5.966 0.441 -9.538 1.00 92.75 82 LEU A N 1
ATOM 673 C CA . LEU A 1 82 ? 7.388 0.286 -9.862 1.00 92.75 82 LEU A CA 1
ATOM 674 C C . LEU A 1 82 ? 8.026 1.610 -10.307 1.00 92.75 82 LEU A C 1
ATOM 676 O O . LEU A 1 82 ? 9.190 1.866 -9.981 1.00 92.75 82 LEU A O 1
ATOM 680 N N . ALA A 1 83 ? 7.285 2.461 -11.020 1.00 91.44 83 ALA A N 1
ATOM 681 C CA . ALA A 1 83 ? 7.736 3.793 -11.412 1.00 91.44 83 ALA A CA 1
ATOM 682 C C . ALA A 1 83 ? 7.898 4.717 -10.195 1.00 91.44 83 ALA A C 1
ATOM 684 O O . ALA A 1 83 ? 8.920 5.399 -10.066 1.00 91.44 83 ALA A O 1
ATOM 685 N N . HIS A 1 84 ? 6.938 4.692 -9.269 1.00 90.75 84 HIS A N 1
ATOM 686 C CA . HIS A 1 84 ? 7.026 5.362 -7.975 1.00 90.75 84 HIS A CA 1
ATOM 687 C C . HIS A 1 84 ? 8.239 4.866 -7.174 1.00 90.75 84 HIS A C 1
ATOM 689 O O . HIS A 1 84 ? 9.063 5.669 -6.731 1.00 90.75 84 HIS A O 1
ATOM 695 N N . GLY A 1 85 ? 8.438 3.549 -7.078 1.00 88.94 85 GLY A N 1
ATOM 696 C CA . GLY A 1 85 ? 9.588 2.978 -6.378 1.00 88.94 85 GLY A CA 1
ATOM 697 C C . GLY A 1 85 ? 10.937 3.331 -6.993 1.00 88.94 85 GLY A C 1
ATOM 698 O O . GLY A 1 85 ? 11.908 3.572 -6.271 1.00 88.94 85 GLY A O 1
ATOM 699 N N . TYR A 1 86 ? 11.004 3.433 -8.321 1.00 90.50 86 TYR A N 1
ATOM 700 C CA . TYR A 1 86 ? 12.185 3.950 -9.004 1.00 90.50 86 TYR A CA 1
ATOM 701 C C . TYR A 1 86 ? 12.468 5.403 -8.621 1.00 90.50 86 TYR A C 1
ATOM 703 O O . TYR A 1 86 ? 13.619 5.724 -8.330 1.00 90.50 86 TYR A O 1
ATOM 711 N N . ARG A 1 87 ? 11.449 6.268 -8.580 1.00 88.69 87 ARG A N 1
ATOM 712 C CA . ARG A 1 87 ? 11.626 7.665 -8.163 1.00 88.69 87 ARG A CA 1
ATOM 713 C C . ARG A 1 87 ? 12.110 7.757 -6.721 1.00 88.69 87 ARG A C 1
ATOM 715 O O . ARG A 1 87 ? 13.133 8.385 -6.490 1.00 88.69 87 ARG A O 1
ATOM 722 N N . ARG A 1 88 ? 11.477 7.044 -5.783 1.00 85.31 88 ARG A N 1
ATOM 723 C CA . ARG A 1 88 ? 11.874 7.088 -4.363 1.00 85.31 88 ARG A CA 1
ATOM 724 C C . ARG A 1 88 ? 13.288 6.585 -4.091 1.00 85.31 88 ARG A C 1
ATOM 726 O O . ARG A 1 88 ? 13.939 7.086 -3.188 1.00 85.31 88 ARG A O 1
ATOM 733 N N . ILE A 1 89 ? 13.761 5.580 -4.829 1.00 85.31 89 ILE A N 1
ATOM 734 C CA . ILE A 1 89 ? 15.117 5.040 -4.638 1.00 85.31 89 ILE A CA 1
ATOM 735 C C . ILE A 1 89 ? 16.198 5.990 -5.167 1.00 85.31 89 ILE A C 1
ATOM 737 O O . ILE A 1 89 ? 17.319 5.947 -4.672 1.00 85.31 89 ILE A O 1
ATOM 741 N N . ASN A 1 90 ? 15.885 6.802 -6.178 1.00 83.56 90 ASN A N 1
ATOM 742 C CA . ASN A 1 90 ? 16.856 7.686 -6.831 1.00 83.56 90 ASN A CA 1
ATOM 743 C C . ASN A 1 90 ? 16.701 9.159 -6.428 1.00 83.56 90 ASN A C 1
ATOM 745 O O . ASN A 1 90 ? 17.387 10.011 -6.988 1.00 83.56 90 ASN A O 1
ATOM 749 N N . ASP A 1 91 ? 15.798 9.462 -5.498 1.00 78.50 91 ASP A N 1
ATOM 750 C CA . ASP A 1 91 ? 15.628 10.796 -4.937 1.00 78.50 91 ASP A CA 1
ATOM 751 C C . ASP A 1 91 ? 16.364 10.887 -3.591 1.00 78.50 91 ASP A C 1
ATOM 753 O O . ASP A 1 91 ? 15.870 10.436 -2.557 1.00 78.50 91 ASP A O 1
ATOM 757 N N . ASP A 1 92 ? 17.566 11.471 -3.621 1.00 59.44 92 ASP A N 1
ATOM 758 C CA . ASP A 1 92 ? 18.429 11.688 -2.449 1.00 59.44 92 ASP A CA 1
ATOM 759 C C . ASP A 1 92 ? 17.852 12.717 -1.448 1.00 59.44 92 ASP A C 1
ATOM 761 O O . ASP A 1 92 ? 18.431 12.918 -0.383 1.00 59.44 92 A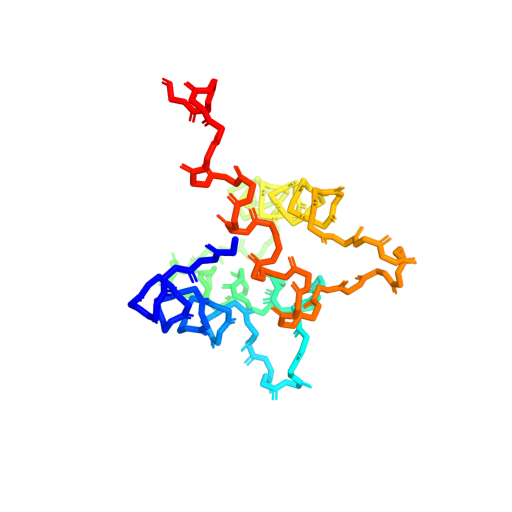SP A O 1
ATOM 765 N N . SER A 1 93 ? 16.726 13.381 -1.757 1.00 62.22 93 SER A N 1
ATOM 766 C CA . SER A 1 93 ? 16.113 14.408 -0.893 1.00 62.22 93 SER A CA 1
ATOM 767 C C . SER A 1 93 ? 15.067 13.880 0.102 1.00 62.22 93 SER A C 1
ATOM 769 O O . SER A 1 93 ? 14.516 14.650 0.888 1.00 62.22 93 SER A O 1
ATOM 771 N N . MET A 1 94 ? 14.782 12.574 0.074 1.00 53.19 94 MET A N 1
ATOM 772 C CA . MET A 1 94 ? 13.708 11.925 0.844 1.00 53.19 94 MET A CA 1
ATOM 773 C C . MET A 1 94 ? 14.190 11.159 2.098 1.00 53.19 94 MET A C 1
ATOM 775 O O . MET A 1 94 ? 13.469 10.292 2.599 1.00 53.19 94 MET A O 1
ATOM 779 N N . TYR A 1 95 ? 15.376 11.495 2.621 1.00 44.59 95 TYR A N 1
ATOM 780 C CA . TYR A 1 95 ? 15.894 11.112 3.949 1.00 44.59 95 TYR A CA 1
ATOM 781 C C . TYR A 1 95 ? 16.486 12.332 4.660 1.00 44.59 95 TYR A C 1
ATOM 783 O O . TYR A 1 95 ? 16.472 12.329 5.913 1.00 44.59 95 TYR A O 1
#

Secondary structure (DSSP, 8-state):
---HHHHHHHHHHHHHH-SS-SSEE-HHHHHHHHHHHHHHTTPPTT-HHHHHHHHHHHHHHHHHHHHH-SS-SSSEEHHHHHHHHHHHHH-TT--